Protein AF-A0A2P7BGG7-F1 (afdb_monomer_lite)

Organism: NCBI:txid1520277

pLDDT: mean 76.01, std 13.46, range [38.91, 89.94]

Foldseek 3Di:
DDDPDDDADDDPALVVLLCCLVPVQDPVLCDPLSVVLNVQSVCVVVVNHPPVVSVVSSVVSCVSSVHDHDDPDPPPDDD

Structure (mmCIF, N/CA/C/O backbone):
data_AF-A0A2P7BGG7-F1
#
_entry.id   AF-A0A2P7BGG7-F1
#
loop_
_atom_site.group_PDB
_atom_site.id
_atom_site.type_symbol
_atom_site.label_atom_id
_atom_site.label_alt_id
_atom_site.label_comp_id
_atom_site.label_asym_id
_atom_site.label_entity_id
_atom_site.label_seq_id
_atom_site.pdbx_PDB_ins_code
_atom_site.Cartn_x
_atom_site.Cartn_y
_atom_site.Cartn_z
_atom_site.occupancy
_atom_site.B_iso_or_equiv
_atom_site.auth_seq_id
_atom_site.auth_comp_id
_atom_site.auth_asym_id
_atom_site.auth_atom_id
_atom_site.pdbx_PDB_model_num
ATOM 1 N N . MET A 1 1 ? 23.837 -10.906 -11.109 1.00 39.12 1 MET A N 1
ATOM 2 C CA . MET A 1 1 ? 22.386 -11.010 -11.366 1.00 39.12 1 MET A CA 1
ATOM 3 C C . MET A 1 1 ? 21.721 -11.547 -10.109 1.00 39.12 1 MET A C 1
ATOM 5 O O . MET A 1 1 ? 21.627 -12.754 -9.946 1.00 39.12 1 MET A O 1
ATOM 9 N N . THR A 1 2 ? 21.354 -10.683 -9.167 1.00 40.22 2 THR A N 1
ATOM 10 C CA . THR A 1 2 ? 20.667 -11.108 -7.939 1.00 40.22 2 THR A CA 1
ATOM 11 C C . THR A 1 2 ? 19.173 -10.956 -8.178 1.00 40.22 2 THR A C 1
ATOM 13 O O . THR A 1 2 ? 18.632 -9.858 -8.097 1.00 40.22 2 THR A O 1
ATOM 16 N N . GLY A 1 3 ? 1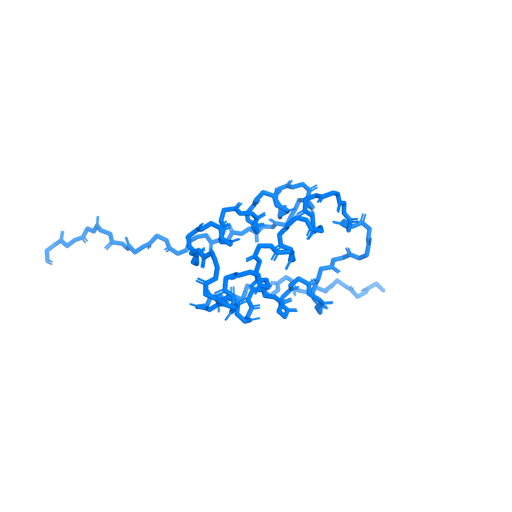8.520 -12.058 -8.551 1.00 48.00 3 GLY A N 1
ATOM 17 C CA . GLY A 1 3 ? 17.065 -12.139 -8.554 1.00 48.00 3 GLY A CA 1
ATOM 18 C C . GLY A 1 3 ? 16.585 -12.011 -7.115 1.00 48.00 3 GLY A C 1
ATOM 19 O O . GLY A 1 3 ? 16.755 -12.938 -6.326 1.00 48.00 3 GLY A O 1
ATOM 20 N N . ALA A 1 4 ? 16.059 -10.843 -6.751 1.00 54.50 4 ALA A N 1
ATOM 21 C CA . ALA A 1 4 ? 15.416 -10.650 -5.464 1.00 54.50 4 ALA A CA 1
ATOM 22 C C . ALA A 1 4 ? 14.197 -11.578 -5.419 1.00 54.50 4 ALA A C 1
ATOM 24 O O . ALA A 1 4 ? 13.205 -11.351 -6.110 1.00 54.50 4 ALA A O 1
ATOM 25 N N . ALA A 1 5 ? 14.308 -12.667 -4.660 1.00 53.66 5 ALA A N 1
ATOM 26 C CA . ALA A 1 5 ? 13.203 -13.573 -4.407 1.00 53.66 5 ALA A CA 1
ATOM 27 C C . ALA A 1 5 ? 12.020 -12.755 -3.868 1.00 53.66 5 ALA A C 1
ATOM 29 O O . ALA A 1 5 ? 12.135 -12.111 -2.823 1.00 53.66 5 ALA A O 1
ATOM 30 N N . GLY A 1 6 ? 10.908 -12.742 -4.607 1.00 62.03 6 GLY A N 1
ATOM 31 C CA . GLY A 1 6 ? 9.700 -12.023 -4.220 1.00 62.03 6 GLY A CA 1
ATOM 32 C C . GLY A 1 6 ? 9.193 -12.537 -2.875 1.00 62.03 6 GLY A C 1
ATOM 33 O O . GLY A 1 6 ? 8.626 -13.626 -2.791 1.00 62.03 6 GLY A O 1
ATOM 34 N N . ARG A 1 7 ? 9.424 -11.770 -1.805 1.00 67.50 7 ARG A N 1
ATOM 35 C CA . ARG A 1 7 ? 8.880 -12.055 -0.475 1.00 67.50 7 ARG A CA 1
ATOM 36 C C . ARG A 1 7 ? 7.437 -11.578 -0.427 1.00 67.50 7 ARG A C 1
ATOM 38 O O . ARG A 1 7 ? 7.165 -10.396 -0.603 1.00 67.50 7 ARG A O 1
ATOM 45 N N . VAL A 1 8 ? 6.521 -12.502 -0.152 1.00 70.00 8 VAL A N 1
ATOM 46 C CA . VAL A 1 8 ? 5.144 -12.149 0.202 1.00 70.00 8 VAL A CA 1
ATOM 47 C C . VAL A 1 8 ? 5.154 -11.665 1.646 1.00 70.00 8 VAL A C 1
ATOM 49 O O . VAL A 1 8 ? 5.566 -12.404 2.539 1.00 70.00 8 VAL A O 1
ATOM 52 N N . LEU A 1 9 ? 4.714 -10.431 1.871 1.00 70.06 9 LEU A N 1
ATOM 53 C CA . LEU A 1 9 ? 4.550 -9.869 3.206 1.00 70.06 9 LEU A CA 1
ATOM 54 C C . LEU A 1 9 ? 3.074 -9.804 3.549 1.00 70.06 9 LEU A C 1
ATOM 56 O O . LEU A 1 9 ? 2.249 -9.376 2.742 1.00 70.06 9 LEU A O 1
ATOM 60 N N . ASN A 1 10 ? 2.750 -10.263 4.751 1.00 75.19 10 ASN A N 1
ATOM 61 C CA . ASN A 1 10 ? 1.414 -10.117 5.286 1.00 75.19 10 ASN A CA 1
ATOM 62 C C . ASN A 1 10 ? 1.321 -8.750 5.955 1.00 75.19 10 ASN A C 1
ATOM 64 O O . ASN A 1 10 ? 1.887 -8.570 7.023 1.00 75.19 10 ASN A O 1
ATOM 68 N N . ILE A 1 11 ? 0.617 -7.825 5.311 1.00 75.62 11 ILE A N 1
ATOM 69 C CA . ILE A 1 11 ? 0.374 -6.485 5.840 1.00 75.62 11 ILE A CA 1
ATOM 70 C C . ILE A 1 11 ? -0.900 -6.546 6.685 1.00 75.62 11 ILE A C 1
ATOM 72 O O . ILE A 1 11 ? -2.002 -6.649 6.140 1.00 75.62 11 ILE A O 1
ATOM 76 N N . ALA A 1 12 ? -0.747 -6.526 8.006 1.00 78.69 12 ALA A N 1
ATOM 77 C CA . ALA A 1 12 ? -1.853 -6.510 8.963 1.00 78.69 12 ALA A CA 1
ATOM 78 C C . ALA A 1 12 ? -2.272 -5.083 9.352 1.00 78.69 12 ALA A C 1
ATOM 80 O O . ALA A 1 12 ? -3.419 -4.870 9.748 1.00 78.69 12 ALA A O 1
ATOM 81 N N . SER A 1 13 ? -1.370 -4.111 9.185 1.00 82.19 13 SER A N 1
ATOM 82 C CA . SER A 1 13 ? -1.546 -2.735 9.655 1.00 82.19 13 SER A CA 1
ATOM 83 C C . SER A 1 13 ? -1.146 -1.700 8.606 1.00 82.19 13 SER A C 1
ATOM 85 O O . SER A 1 13 ? -0.348 -1.956 7.705 1.00 82.19 13 SER A O 1
ATOM 87 N N . VAL A 1 14 ? -1.683 -0.487 8.745 1.00 84.00 14 VAL A N 1
ATOM 88 C CA . VAL A 1 14 ? -1.344 0.653 7.875 1.00 84.00 14 VAL A CA 1
ATOM 89 C C . VAL A 1 14 ? 0.134 1.045 8.014 1.00 84.00 14 VAL A C 1
ATOM 91 O O . VAL A 1 14 ? 0.770 1.439 7.038 1.00 84.00 14 VAL A O 1
ATOM 94 N N . GLU A 1 15 ? 0.702 0.876 9.205 1.00 83.94 15 GLU A N 1
ATOM 95 C CA . GLU A 1 15 ? 2.124 1.086 9.497 1.00 83.94 15 GLU A CA 1
ATOM 96 C C . GLU A 1 15 ? 3.010 0.170 8.642 1.00 83.94 15 GLU A C 1
ATOM 98 O O . GLU A 1 15 ? 3.835 0.654 7.868 1.00 83.94 15 GLU A O 1
ATOM 103 N N . GLU A 1 16 ? 2.741 -1.141 8.659 1.00 83.88 16 GLU A N 1
ATOM 104 C CA . GLU A 1 16 ? 3.429 -2.123 7.809 1.00 83.88 16 GLU A CA 1
ATOM 105 C C . GLU A 1 16 ? 3.235 -1.827 6.315 1.00 83.88 16 GLU A C 1
ATOM 107 O O . GLU A 1 16 ? 4.162 -1.996 5.521 1.00 83.88 16 GLU A O 1
ATOM 112 N N . ALA A 1 17 ? 2.051 -1.348 5.912 1.00 82.50 17 ALA A N 1
ATOM 113 C CA . ALA A 1 17 ? 1.798 -0.938 4.530 1.00 82.50 17 ALA A CA 1
ATOM 114 C C . ALA A 1 17 ? 2.701 0.235 4.122 1.00 82.50 17 ALA A C 1
ATOM 116 O O . ALA A 1 17 ? 3.253 0.260 3.019 1.00 82.50 17 ALA A O 1
ATOM 117 N N . THR A 1 18 ? 2.878 1.192 5.032 1.00 84.25 18 THR A N 1
ATOM 118 C CA . THR A 1 18 ? 3.736 2.362 4.836 1.00 84.25 18 THR A CA 1
ATOM 119 C C . THR A 1 18 ? 5.198 1.953 4.745 1.00 84.25 18 THR A C 1
ATOM 121 O O . THR A 1 18 ? 5.894 2.382 3.825 1.00 84.25 18 THR A O 1
ATOM 124 N N . GLU A 1 19 ? 5.669 1.085 5.640 1.00 84.25 19 GLU A N 1
ATOM 125 C CA . GLU A 1 19 ? 7.031 0.553 5.573 1.00 84.25 19 GLU A CA 1
ATOM 126 C C . GLU A 1 19 ? 7.272 -0.228 4.284 1.00 84.25 19 GLU A C 1
ATOM 128 O O . GLU A 1 19 ? 8.310 -0.046 3.647 1.00 84.25 19 GLU A O 1
ATOM 133 N N . CYS A 1 20 ? 6.301 -1.029 3.837 1.00 81.75 20 CYS A N 1
ATOM 134 C CA . CYS A 1 20 ? 6.396 -1.734 2.562 1.00 81.75 20 CYS A CA 1
ATOM 135 C C . CYS A 1 20 ? 6.539 -0.760 1.384 1.00 81.75 20 CYS A C 1
ATOM 137 O O . CYS A 1 20 ? 7.395 -0.964 0.523 1.00 81.75 20 CYS A O 1
ATOM 139 N N . LEU A 1 21 ? 5.757 0.325 1.359 1.00 81.25 21 LEU A N 1
ATOM 140 C CA . LEU A 1 21 ? 5.906 1.385 0.356 1.00 81.25 21 LEU A CA 1
ATOM 141 C C . LEU A 1 21 ? 7.297 2.038 0.429 1.00 81.25 21 LEU A C 1
ATOM 143 O O . LEU A 1 21 ? 7.913 2.312 -0.595 1.00 81.25 21 LEU A O 1
ATOM 147 N N . LEU A 1 22 ? 7.829 2.293 1.619 1.00 81.06 22 LEU A N 1
ATOM 148 C CA . LEU A 1 22 ? 9.092 3.020 1.752 1.00 81.06 22 LEU A CA 1
ATOM 149 C C . LEU A 1 22 ? 10.326 2.150 1.481 1.00 81.06 22 LEU A C 1
ATOM 151 O O . LEU A 1 22 ? 11.256 2.619 0.823 1.00 81.06 22 LEU A O 1
ATOM 155 N N . GLN A 1 23 ? 10.340 0.911 1.973 1.00 80.88 23 GLN A N 1
ATOM 156 C CA . GLN A 1 23 ? 11.516 0.039 1.942 1.00 80.88 23 GLN A CA 1
ATOM 157 C C . GLN A 1 23 ? 11.554 -0.910 0.746 1.00 80.88 23 GLN A C 1
ATOM 159 O O . GLN A 1 23 ? 12.635 -1.229 0.256 1.00 80.88 23 GLN A O 1
ATOM 164 N N . LEU A 1 24 ? 10.398 -1.385 0.282 1.00 76.12 24 LEU A N 1
ATOM 165 C CA . LEU A 1 24 ? 10.334 -2.479 -0.695 1.00 76.12 24 LEU A CA 1
ATOM 166 C C . LEU A 1 24 ? 9.903 -2.012 -2.075 1.00 76.12 24 LEU A C 1
ATOM 168 O O . LEU A 1 24 ? 10.036 -2.757 -3.045 1.00 76.12 24 LEU A O 1
ATOM 172 N N . TRP A 1 25 ? 9.382 -0.791 -2.174 1.00 80.75 25 TRP A N 1
ATOM 173 C CA . TRP A 1 25 ? 8.862 -0.299 -3.432 1.00 80.75 25 TRP A CA 1
ATOM 174 C C . TRP A 1 25 ? 9.987 0.050 -4.411 1.00 80.75 25 TRP A C 1
ATOM 176 O O . TRP A 1 25 ? 10.860 0.867 -4.080 1.00 80.75 25 TRP A O 1
ATOM 186 N N . PRO A 1 26 ? 9.960 -0.502 -5.638 1.00 75.75 26 PRO A N 1
ATOM 187 C CA . PRO A 1 26 ? 10.966 -0.218 -6.647 1.00 75.75 26 PRO A CA 1
ATOM 188 C C . PRO A 1 26 ? 11.008 1.283 -6.967 1.00 75.75 26 PRO A C 1
ATOM 190 O O . PRO A 1 26 ? 9.956 1.892 -7.171 1.00 75.75 26 PRO A O 1
ATOM 193 N N . PRO A 1 27 ? 12.195 1.907 -7.069 1.00 74.50 27 PRO A N 1
ATOM 194 C CA . PRO A 1 27 ? 12.314 3.318 -7.440 1.00 74.50 27 PRO A CA 1
ATOM 195 C C . PRO A 1 27 ? 11.699 3.640 -8.806 1.00 74.50 27 PRO A C 1
ATOM 197 O O . PRO A 1 27 ? 11.171 4.735 -8.980 1.00 74.50 27 PRO A O 1
ATOM 200 N N . ALA A 1 28 ? 11.749 2.681 -9.737 1.00 73.69 28 ALA A N 1
ATOM 201 C CA . ALA A 1 28 ? 11.174 2.793 -11.077 1.00 73.69 28 ALA A CA 1
ATOM 202 C C . ALA A 1 28 ? 9.644 2.957 -11.052 1.00 73.69 28 ALA A C 1
ATOM 204 O O . ALA A 1 28 ? 9.091 3.679 -11.872 1.00 73.69 28 ALA A O 1
ATOM 205 N N . GLU A 1 29 ? 8.987 2.386 -10.041 1.00 74.88 29 GLU A N 1
ATOM 206 C CA . GLU A 1 29 ? 7.528 2.326 -9.928 1.00 74.88 29 GLU A CA 1
ATOM 207 C C . GLU A 1 29 ? 6.961 3.350 -8.928 1.00 74.88 29 GLU A C 1
ATOM 209 O O . GLU A 1 29 ? 5.834 3.236 -8.433 1.00 74.88 29 GLU A O 1
ATOM 214 N N . LYS A 1 30 ? 7.744 4.385 -8.591 1.00 76.12 30 LYS A N 1
ATOM 215 C CA . LYS A 1 30 ? 7.319 5.507 -7.735 1.00 76.12 30 LYS A CA 1
ATOM 216 C C . LYS A 1 30 ? 6.493 6.522 -8.534 1.00 76.12 30 LYS A C 1
ATOM 218 O O . LYS A 1 30 ? 6.854 7.693 -8.657 1.00 76.12 30 LYS A O 1
ATOM 223 N N . GLY A 1 31 ? 5.370 6.051 -9.073 1.00 79.19 31 GLY A N 1
ATOM 224 C CA . GLY A 1 31 ? 4.414 6.826 -9.860 1.00 79.19 31 GLY A CA 1
ATOM 225 C C . GLY A 1 31 ? 3.486 7.722 -9.030 1.00 79.19 31 GLY A C 1
ATOM 226 O O . GLY A 1 31 ? 3.679 7.966 -7.833 1.00 79.19 31 GLY A O 1
ATOM 227 N N . ARG A 1 32 ? 2.422 8.227 -9.664 1.00 83.69 32 ARG A N 1
ATOM 228 C CA . ARG A 1 32 ? 1.433 9.090 -8.987 1.00 83.69 32 ARG A CA 1
ATOM 229 C C . ARG A 1 32 ? 0.648 8.314 -7.934 1.00 83.69 32 ARG A C 1
ATOM 231 O O . ARG A 1 32 ? 0.377 8.852 -6.860 1.00 83.69 32 ARG A O 1
ATOM 238 N N . LYS A 1 33 ? 0.329 7.046 -8.207 1.00 82.56 33 LYS A N 1
ATOM 239 C CA . LYS A 1 33 ? -0.401 6.192 -7.262 1.00 82.56 33 LYS A CA 1
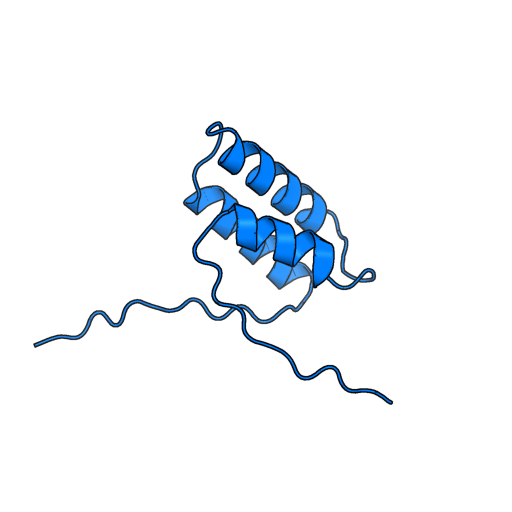ATOM 240 C C . LYS A 1 33 ? 0.424 5.847 -6.031 1.00 82.56 33 LYS A C 1
ATOM 242 O O . LYS A 1 33 ? -0.143 5.803 -4.949 1.00 82.56 33 LYS A O 1
ATOM 247 N N . TYR A 1 34 ? 1.744 5.705 -6.164 1.00 86.00 34 TYR A N 1
ATOM 248 C CA . TYR A 1 34 ? 2.641 5.522 -5.020 1.00 86.00 34 TYR A CA 1
ATOM 249 C C . TYR A 1 34 ? 2.534 6.682 -4.020 1.00 86.00 34 TYR A C 1
ATOM 251 O O . TYR A 1 34 ? 2.369 6.468 -2.820 1.00 86.00 34 TYR A O 1
ATOM 259 N N . ARG A 1 35 ? 2.571 7.928 -4.514 1.00 87.31 35 ARG A N 1
ATOM 260 C CA . ARG A 1 35 ? 2.432 9.118 -3.657 1.00 87.31 35 ARG A CA 1
ATOM 261 C C . ARG A 1 35 ? 1.059 9.176 -2.993 1.00 87.31 35 ARG A C 1
ATOM 263 O O . ARG A 1 35 ? 0.990 9.468 -1.806 1.00 87.31 35 ARG A O 1
ATOM 270 N N . ALA A 1 36 ? 0.001 8.849 -3.735 1.00 88.69 36 ALA A N 1
ATOM 271 C CA . ALA A 1 36 ? -1.351 8.780 -3.191 1.00 88.69 36 ALA A CA 1
ATOM 272 C C . ALA A 1 36 ? -1.478 7.698 -2.105 1.00 88.69 36 ALA A C 1
ATOM 274 O O . ALA A 1 36 ? -1.977 7.985 -1.026 1.00 88.69 36 ALA A O 1
ATOM 275 N N . ALA A 1 37 ? -0.970 6.485 -2.343 1.00 88.19 37 ALA A N 1
ATOM 276 C CA . ALA A 1 37 ? -0.988 5.403 -1.361 1.00 88.19 37 ALA A CA 1
ATOM 277 C C . ALA A 1 37 ? -0.231 5.784 -0.086 1.00 88.19 37 ALA A C 1
ATOM 279 O O . ALA A 1 37 ? -0.753 5.609 1.009 1.00 88.19 37 ALA A O 1
ATOM 280 N N . ARG A 1 38 ? 0.954 6.387 -0.224 1.00 87.38 38 ARG A N 1
ATOM 281 C CA . ARG A 1 38 ? 1.737 6.869 0.917 1.00 87.38 38 ARG A CA 1
ATOM 282 C C . ARG A 1 38 ? 0.996 7.943 1.719 1.00 87.38 38 ARG A C 1
ATOM 284 O O . ARG A 1 38 ? 1.040 7.901 2.942 1.00 87.38 38 ARG A O 1
ATOM 291 N N . GLN A 1 39 ? 0.322 8.874 1.043 1.00 88.44 39 GLN A N 1
ATOM 292 C CA . GLN A 1 39 ? -0.483 9.906 1.698 1.00 88.44 39 GLN A CA 1
ATOM 293 C C . GLN A 1 39 ? -1.634 9.279 2.493 1.00 88.44 39 GLN A C 1
ATOM 295 O O . GLN A 1 39 ? -1.752 9.525 3.684 1.00 88.44 39 GLN A O 1
ATOM 300 N N . VAL A 1 40 ? -2.416 8.395 1.864 1.00 89.94 40 VAL A N 1
ATOM 301 C CA . VAL A 1 40 ? -3.562 7.743 2.516 1.00 89.94 40 VAL A CA 1
ATOM 302 C C . VAL A 1 40 ? -3.112 6.855 3.678 1.00 89.94 40 VAL A C 1
ATOM 304 O O . VAL A 1 40 ? -3.800 6.784 4.690 1.00 89.94 40 VAL A O 1
ATOM 307 N N . CYS A 1 41 ? -1.959 6.188 3.575 1.00 86.62 41 CYS A N 1
ATOM 308 C CA . CYS A 1 41 ? -1.414 5.434 4.699 1.00 86.62 41 CYS A CA 1
ATOM 309 C C . CYS A 1 41 ? -1.040 6.344 5.881 1.00 86.62 41 CYS A C 1
ATOM 311 O O . CYS A 1 41 ? -1.342 5.999 7.018 1.00 86.62 41 CYS A O 1
ATOM 313 N N . LEU A 1 42 ? -0.452 7.518 5.635 1.00 87.69 42 LEU A N 1
ATOM 314 C CA . LEU A 1 42 ? -0.192 8.502 6.693 1.00 87.69 42 LEU A CA 1
ATOM 315 C C . LEU A 1 42 ? -1.496 9.031 7.304 1.00 87.69 42 LEU A C 1
ATOM 317 O O . LEU A 1 42 ? -1.638 9.033 8.522 1.00 87.69 42 LEU A O 1
ATOM 321 N N . ASP A 1 43 ? -2.475 9.391 6.474 1.00 89.56 43 ASP A N 1
ATOM 322 C CA . ASP A 1 43 ? -3.776 9.879 6.945 1.00 89.56 43 ASP A CA 1
ATOM 323 C C . ASP A 1 43 ? -4.507 8.813 7.779 1.00 89.56 43 ASP A C 1
ATOM 325 O O . ASP A 1 43 ? -5.142 9.123 8.786 1.00 89.56 43 ASP A O 1
ATOM 329 N N . ALA A 1 44 ? -4.388 7.537 7.406 1.00 88.25 44 ALA A N 1
ATOM 330 C CA . ALA A 1 44 ? -4.968 6.436 8.165 1.00 88.25 44 ALA A CA 1
ATOM 331 C C . ALA A 1 44 ? -4.218 6.137 9.477 1.00 88.25 44 ALA A C 1
ATOM 333 O O . ALA A 1 44 ? -4.856 5.720 10.442 1.00 88.25 44 ALA A O 1
ATOM 334 N N . LEU A 1 45 ? -2.906 6.397 9.559 1.00 84.44 45 LEU A N 1
ATOM 335 C CA . LEU A 1 45 ? -2.162 6.370 10.829 1.00 84.44 45 LEU A CA 1
ATOM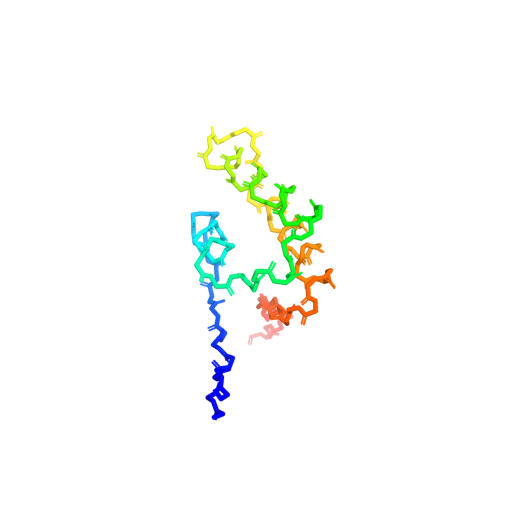 336 C C . LEU A 1 45 ? -2.581 7.509 11.762 1.00 84.44 45 LEU A C 1
ATOM 338 O O . LEU A 1 45 ? -2.681 7.312 12.9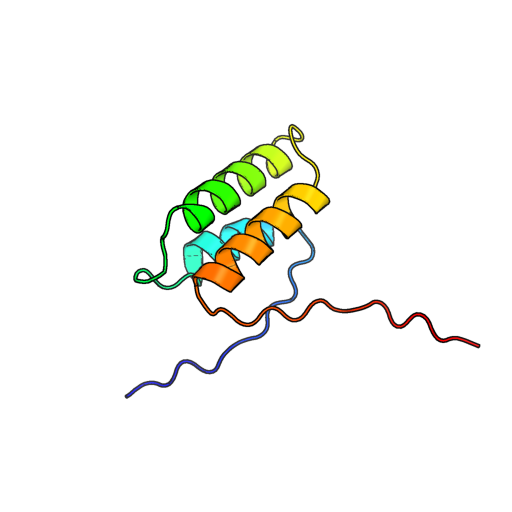69 1.00 84.44 45 LEU A O 1
ATOM 342 N N . GLU A 1 46 ? -2.890 8.679 11.206 1.00 86.75 46 GLU A N 1
ATOM 343 C CA . GLU A 1 46 ? -3.421 9.820 11.961 1.00 86.75 46 GLU A CA 1
ATOM 344 C C . GLU A 1 46 ? -4.905 9.660 12.345 1.00 86.75 46 GLU A C 1
ATOM 346 O O . GLU A 1 46 ? -5.465 10.524 13.020 1.00 86.75 46 GLU A O 1
ATOM 351 N N . GLY A 1 47 ? -5.567 8.578 11.917 1.00 84.44 47 GLY A N 1
ATOM 352 C CA . GLY A 1 47 ? -6.997 8.347 12.148 1.00 84.44 47 GLY A CA 1
ATOM 353 C C . GLY A 1 47 ? -7.924 9.232 11.306 1.00 84.44 47 GLY A C 1
ATOM 354 O O . GLY A 1 47 ? -9.127 9.273 11.556 1.00 84.44 47 GLY A O 1
ATOM 355 N N . LYS A 1 48 ? -7.384 9.935 10.304 1.00 86.12 48 LYS A N 1
ATOM 356 C CA . LYS A 1 48 ? -8.145 10.734 9.330 1.00 86.12 48 LYS A CA 1
ATOM 357 C C . LYS A 1 48 ? -8.756 9.874 8.229 1.00 86.12 48 LYS A C 1
ATOM 359 O O . LYS A 1 48 ? -9.769 10.257 7.654 1.00 86.12 48 LYS A O 1
ATOM 364 N N . GLU A 1 49 ? -8.153 8.720 7.952 1.00 85.94 49 GLU A N 1
ATOM 365 C CA . GLU A 1 49 ? -8.663 7.741 6.995 1.00 85.94 49 GLU A CA 1
ATOM 366 C C . GLU A 1 49 ? -8.779 6.330 7.574 1.00 85.94 49 GLU A C 1
ATOM 368 O O . GLU A 1 49 ? -8.208 5.971 8.600 1.00 85.94 49 GLU A O 1
ATOM 373 N N . THR A 1 50 ? -9.546 5.494 6.884 1.00 83.75 50 THR A N 1
ATOM 374 C CA . THR A 1 50 ? -9.762 4.100 7.256 1.00 83.75 50 THR A CA 1
ATOM 375 C C . THR A 1 50 ? -8.702 3.189 6.643 1.00 83.75 50 THR A C 1
ATOM 377 O O . THR A 1 50 ? -8.296 3.346 5.488 1.00 83.75 50 THR A O 1
ATOM 380 N N . ALA A 1 51 ? -8.329 2.130 7.369 1.00 81.06 51 ALA A N 1
ATOM 381 C CA . ALA A 1 51 ? -7.431 1.090 6.856 1.00 81.06 51 ALA A CA 1
ATOM 382 C C . ALA A 1 51 ? -7.924 0.476 5.527 1.00 81.06 51 ALA A C 1
ATOM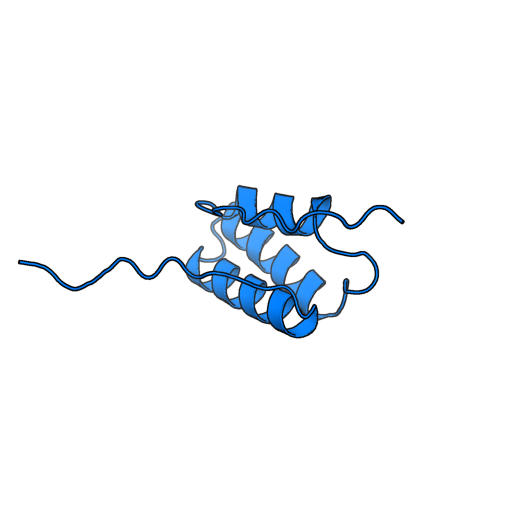 384 O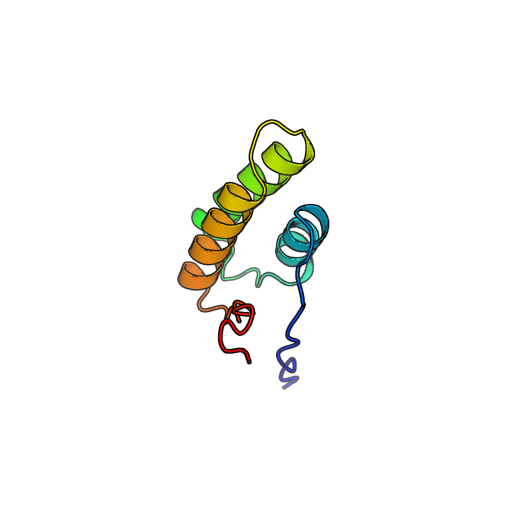 O . ALA A 1 51 ? -7.126 0.071 4.681 1.00 81.06 51 ALA A O 1
ATOM 385 N N . LYS A 1 52 ? -9.245 0.457 5.297 1.00 83.88 52 LYS A N 1
ATOM 386 C CA . LYS A 1 52 ? -9.857 0.007 4.038 1.00 83.88 52 LYS A CA 1
ATOM 387 C C . LYS A 1 52 ? -9.514 0.923 2.856 1.00 83.88 52 LYS A C 1
ATOM 389 O O . LYS A 1 52 ? -9.241 0.423 1.759 1.00 83.88 52 LYS A O 1
ATOM 394 N N . HIS A 1 53 ? -9.504 2.239 3.070 1.00 85.75 53 HIS A N 1
ATOM 395 C CA . HIS A 1 53 ? -9.105 3.207 2.050 1.00 85.75 53 HIS A CA 1
ATOM 396 C C . HIS A 1 53 ? -7.606 3.113 1.759 1.00 85.75 53 HIS A C 1
ATOM 398 O O . HIS A 1 53 ? -7.220 2.996 0.594 1.00 85.75 53 HIS A O 1
ATOM 404 N N . ALA A 1 54 ? -6.775 3.035 2.807 1.00 85.69 54 ALA A N 1
ATOM 405 C CA . ALA A 1 54 ? -5.331 2.826 2.679 1.00 85.69 54 ALA A CA 1
ATOM 406 C C . ALA A 1 54 ? -5.007 1.560 1.878 1.00 85.69 54 ALA A C 1
ATOM 408 O O . ALA A 1 54 ? -4.228 1.603 0.926 1.00 85.69 54 ALA A O 1
ATOM 409 N N . ARG A 1 55 ? -5.691 0.450 2.176 1.00 83.75 55 ARG A N 1
ATOM 410 C CA . ARG A 1 55 ? -5.563 -0.803 1.426 1.00 83.75 55 ARG A CA 1
ATOM 411 C C . ARG A 1 55 ? -5.931 -0.642 -0.048 1.00 83.75 55 ARG A C 1
ATOM 413 O O . ARG A 1 55 ? -5.208 -1.126 -0.913 1.00 83.75 55 ARG A O 1
ATOM 420 N N . SER A 1 56 ? -7.030 0.045 -0.347 1.00 86.62 56 SER A N 1
ATOM 421 C CA . SER A 1 56 ? -7.469 0.263 -1.732 1.00 86.62 56 SER A CA 1
ATOM 422 C C . SER A 1 56 ? -6.469 1.117 -2.518 1.00 86.62 56 SER A C 1
ATOM 424 O O . SER A 1 56 ? -6.136 0.788 -3.659 1.00 86.62 56 SER A O 1
ATOM 426 N N . ALA A 1 57 ? -5.935 2.174 -1.897 1.00 87.19 57 ALA A N 1
ATOM 427 C CA . ALA A 1 57 ? -4.903 3.019 -2.490 1.00 87.19 57 ALA A CA 1
ATOM 428 C C . ALA A 1 57 ? -3.597 2.242 -2.724 1.00 87.19 57 ALA A C 1
ATOM 430 O O . ALA A 1 57 ? -3.007 2.341 -3.801 1.00 87.19 57 ALA A O 1
ATOM 431 N N . PHE A 1 58 ? -3.194 1.409 -1.762 1.00 84.25 58 PHE A N 1
ATOM 432 C CA . PHE A 1 58 ? -2.037 0.522 -1.880 1.00 84.25 58 PHE A CA 1
ATOM 433 C C . PHE A 1 58 ? -2.201 -0.474 -3.035 1.00 84.25 58 PHE A C 1
ATOM 435 O O . PHE A 1 58 ? -1.294 -0.626 -3.851 1.00 84.25 58 PHE A O 1
ATOM 442 N N . ILE A 1 59 ? -3.374 -1.104 -3.171 1.00 85.00 59 ILE A N 1
ATOM 443 C CA . ILE A 1 59 ? -3.659 -2.023 -4.283 1.00 85.00 59 ILE A CA 1
ATOM 444 C C . ILE A 1 59 ? -3.589 -1.303 -5.628 1.00 85.00 59 ILE A C 1
ATOM 446 O O . ILE A 1 59 ? -3.037 -1.841 -6.586 1.00 85.00 59 ILE A O 1
ATOM 450 N N . ALA A 1 60 ? -4.117 -0.081 -5.714 1.00 86.44 60 ALA A N 1
ATOM 451 C CA . ALA A 1 60 ? -4.026 0.714 -6.932 1.00 86.44 60 ALA A CA 1
ATOM 452 C C . ALA A 1 60 ? -2.573 1.070 -7.283 1.00 86.44 60 ALA A C 1
ATOM 454 O O . ALA A 1 60 ? -2.212 1.024 -8.456 1.00 86.44 60 ALA A O 1
ATOM 455 N N . ALA A 1 61 ? -1.744 1.392 -6.286 1.00 85.69 61 ALA A N 1
ATOM 456 C CA . ALA A 1 61 ? -0.319 1.626 -6.492 1.00 85.69 61 ALA A CA 1
ATOM 457 C C . ALA A 1 61 ? 0.394 0.362 -6.974 1.00 85.69 61 ALA A C 1
ATOM 459 O O . ALA A 1 61 ? 1.142 0.427 -7.941 1.00 85.69 61 ALA A O 1
ATOM 460 N N . ALA A 1 62 ? 0.125 -0.789 -6.360 1.00 83.31 62 ALA A N 1
ATOM 461 C CA . ALA A 1 62 ? 0.773 -2.039 -6.737 1.00 83.31 62 ALA A CA 1
ATOM 462 C C . ALA A 1 62 ? 0.377 -2.490 -8.141 1.00 83.31 62 ALA A C 1
ATOM 464 O O . ALA A 1 62 ? 1.228 -2.955 -8.882 1.00 83.31 62 ALA A O 1
ATOM 465 N N . LYS A 1 63 ? -0.885 -2.283 -8.536 1.00 83.00 63 LYS A N 1
ATOM 466 C CA . LYS A 1 63 ? -1.331 -2.515 -9.916 1.00 83.00 63 LYS A CA 1
ATOM 467 C C . LYS A 1 63 ? -0.611 -1.625 -10.929 1.00 83.00 63 LYS A C 1
ATOM 469 O O . LYS A 1 63 ? -0.331 -2.092 -12.022 1.00 83.00 63 LYS A O 1
ATOM 474 N N . GLU A 1 64 ? -0.341 -0.362 -10.592 1.00 82.00 64 GLU A N 1
ATOM 475 C CA . GLU A 1 64 ? 0.444 0.536 -11.458 1.00 82.00 64 GLU A CA 1
ATOM 476 C C . GLU A 1 64 ? 1.908 0.089 -11.541 1.00 82.00 64 GLU A C 1
ATOM 478 O O . GLU A 1 64 ? 2.500 0.176 -12.606 1.00 82.00 64 GLU A O 1
ATOM 483 N N . ALA A 1 65 ? 2.441 -0.439 -10.438 1.00 80.00 65 ALA A N 1
ATOM 484 C CA . ALA A 1 65 ? 3.814 -0.911 -10.298 1.00 80.00 65 ALA A CA 1
ATOM 485 C C . ALA A 1 65 ? 4.058 -2.357 -10.778 1.00 80.00 65 ALA A C 1
ATOM 487 O O . ALA A 1 65 ? 5.146 -2.890 -10.569 1.00 80.00 65 ALA A O 1
ATOM 488 N N . ASP A 1 66 ? 3.029 -3.025 -11.311 1.00 79.44 66 ASP A N 1
ATOM 489 C CA . ASP A 1 66 ? 3.009 -4.467 -11.612 1.00 79.44 66 ASP A CA 1
ATOM 490 C C . ASP A 1 66 ? 3.473 -5.363 -10.434 1.00 79.44 66 ASP A C 1
ATOM 492 O O . ASP A 1 66 ? 4.043 -6.443 -10.590 1.00 79.44 66 ASP A O 1
ATOM 496 N N . ILE A 1 67 ? 3.222 -4.908 -9.200 1.00 78.25 67 ILE A N 1
ATOM 497 C CA . ILE A 1 67 ? 3.545 -5.624 -7.964 1.00 78.25 67 ILE A CA 1
ATOM 498 C C . ILE A 1 67 ? 2.403 -6.578 -7.625 1.00 78.25 67 ILE A C 1
ATOM 500 O O . ILE A 1 67 ? 1.249 -6.189 -7.424 1.00 78.25 67 ILE A O 1
ATOM 504 N N . TYR A 1 68 ? 2.747 -7.853 -7.482 1.00 74.00 68 TYR A N 1
ATOM 505 C CA . TYR A 1 68 ? 1.792 -8.888 -7.122 1.00 74.00 68 TYR A CA 1
ATOM 506 C C . TYR A 1 68 ? 1.328 -8.761 -5.661 1.00 74.00 68 TYR A C 1
ATOM 508 O O . TYR A 1 68 ? 2.102 -8.971 -4.725 1.00 74.00 68 TYR A O 1
ATOM 516 N N . ILE A 1 69 ? 0.036 -8.478 -5.459 1.00 71.38 69 ILE A N 1
ATOM 517 C CA . ILE A 1 69 ? -0.616 -8.512 -4.144 1.00 71.38 69 ILE A CA 1
ATOM 518 C C . ILE A 1 69 ? -1.459 -9.777 -4.023 1.00 71.38 69 ILE A C 1
ATOM 520 O O . ILE A 1 69 ? -2.409 -9.985 -4.778 1.00 71.38 69 ILE A O 1
ATOM 524 N N . ARG A 1 70 ? -1.170 -10.581 -2.996 1.00 67.69 70 ARG A N 1
ATOM 525 C CA . ARG A 1 70 ? -2.088 -11.616 -2.512 1.00 67.69 70 ARG A CA 1
ATOM 526 C C . ARG A 1 70 ? -2.993 -11.031 -1.446 1.00 67.69 70 ARG A C 1
ATOM 528 O O . ARG A 1 70 ? -2.579 -10.825 -0.310 1.00 67.69 70 ARG A O 1
ATOM 535 N N . GLU A 1 71 ? -4.248 -10.799 -1.802 1.00 63.53 71 GLU A N 1
ATOM 536 C CA . GLU A 1 71 ? -5.287 -10.655 -0.795 1.00 63.53 71 GLU A CA 1
ATOM 537 C C . GLU A 1 71 ? -5.521 -12.033 -0.174 1.00 63.53 71 GLU A C 1
ATOM 539 O O . GLU A 1 71 ? -5.928 -12.971 -0.859 1.00 63.53 71 GLU A O 1
ATOM 544 N N . ARG A 1 72 ? -5.221 -12.182 1.122 1.00 55.94 72 ARG A N 1
ATOM 545 C CA . ARG A 1 72 ? -5.699 -13.340 1.873 1.00 55.94 72 ARG A CA 1
ATOM 546 C C . ARG A 1 72 ? -7.212 -13.191 1.972 1.00 55.94 72 ARG A C 1
ATOM 548 O O . ARG A 1 72 ? -7.710 -12.473 2.833 1.00 55.94 72 ARG A O 1
ATOM 555 N N . THR A 1 73 ? -7.931 -13.828 1.056 1.00 50.66 73 THR A N 1
ATOM 556 C CA . THR A 1 73 ? -9.352 -14.107 1.221 1.00 50.66 73 THR A CA 1
ATOM 557 C C . THR A 1 73 ? -9.488 -14.901 2.519 1.00 50.66 73 THR A C 1
ATOM 559 O O . THR A 1 73 ? -8.902 -15.983 2.614 1.00 50.66 73 THR A O 1
ATOM 562 N N . PRO A 1 74 ? -10.180 -14.388 3.555 1.00 49.16 74 PRO A N 1
ATOM 563 C CA . PRO A 1 74 ? -10.595 -15.252 4.643 1.00 49.16 74 PRO A CA 1
ATOM 564 C C . PRO A 1 74 ? -11.506 -16.286 3.994 1.00 49.16 74 PRO A C 1
ATOM 566 O O . PRO A 1 74 ? -12.517 -15.938 3.386 1.00 49.16 74 PRO A O 1
ATOM 569 N N . SER A 1 75 ? -11.064 -17.537 4.002 1.00 48.03 75 SER A N 1
ATOM 570 C CA . SER A 1 75 ? -11.776 -18.677 3.449 1.00 48.03 75 SER A CA 1
ATOM 571 C C . SER A 1 75 ? -13.151 -18.757 4.114 1.00 48.03 75 SER A C 1
ATOM 573 O O . SER A 1 75 ? -13.306 -19.316 5.194 1.00 48.03 75 SER A O 1
ATOM 575 N N . LEU A 1 76 ? -14.155 -18.158 3.478 1.00 60.16 76 LEU A N 1
ATOM 576 C CA . LEU A 1 76 ? -15.560 -18.376 3.781 1.00 60.16 76 LEU A CA 1
ATOM 577 C C . LEU A 1 76 ? -15.986 -19.648 3.051 1.00 60.16 76 LEU A C 1
ATOM 579 O O . LEU A 1 76 ? -16.538 -19.585 1.958 1.00 60.16 76 LEU A O 1
ATOM 583 N N . ALA A 1 77 ? -15.670 -20.796 3.645 1.00 45.56 77 ALA A N 1
ATOM 584 C CA . ALA A 1 77 ? -16.349 -22.063 3.388 1.00 45.56 77 ALA A CA 1
ATOM 585 C C . ALA A 1 77 ? -16.055 -23.029 4.545 1.00 45.56 77 ALA A C 1
ATOM 587 O O . ALA A 1 77 ? -15.116 -23.821 4.505 1.00 45.56 77 ALA A O 1
ATOM 588 N N . ASN A 1 78 ? -16.866 -22.859 5.587 1.00 38.91 78 ASN A N 1
ATOM 589 C CA . ASN A 1 78 ? -17.173 -23.812 6.659 1.00 38.91 78 ASN A CA 1
ATOM 590 C C . ASN A 1 78 ? -18.031 -24.976 6.082 1.00 38.91 78 ASN A C 1
ATOM 592 O O . ASN A 1 78 ? -18.556 -24.797 4.974 1.00 38.91 78 ASN A O 1
ATOM 596 N N . PRO A 1 79 ? -18.223 -26.134 6.753 1.00 57.41 79 PRO A N 1
ATOM 597 C CA . PRO A 1 79 ? -18.736 -26.268 8.128 1.00 57.41 79 PRO A CA 1
ATOM 598 C C . PRO A 1 79 ? -17.752 -26.818 9.170 1.00 57.41 79 PRO A C 1
ATOM 600 O O . PRO A 1 79 ? -16.879 -27.631 8.794 1.00 57.41 79 PRO A O 1
#

InterPro domains:
  IPR010385 Protein of unknown function DUF982 [PF06169] (5-68)

Secondary structure (DSSP, 8-state):
------------SHHHHHHIIIIIS-GGG--HHHHHHHHHHHHHHTTSS-HHHHHHHHHHHHHHTT-------------

Radius of gyration: 13.62 Å; chains: 1; bounding box: 41×37×24 Å

Sequence (79 aa):
MTGAAGRVLNIASVEEATECLLQLWPPAEKGRKYRAARQVCLDALEGKETAKHARSAFIAAAKEADIYIRERTPSLANP